Protein AF-A0A0F8F0I5-F1 (afdb_monomer_lite)

Secondary structure (DSSP, 8-state):
--HHHHHHHH-----HHHHT-SS--STHHHHHHHHHHTTSS---HHHHHT-----HHHHT-TTS--SHHHHHHHHHHHHHHH---HHHHTT-TT-TT-HHHHHHTS--PPP------SEEE--HHIIIII-HHHHHHHHHHHHHTT--EEE--TTS--S-TTTS-------

Foldseek 3Di:
DPLLVVLVVPDPLPCQLVVPDPQDNHPCLNVQLSCQVVVNDDDDVVSLVSDPLPLVSLVRDPVSSHPNVSSVVSNVVCCVVPNDDLVRLCCDPPHPNDVVVVQVVVPDFDDDDADDFPAEAECEPCCRGPVVVVSVVVVVVCVVVVHRYGYDRNPVCHVVVPPDDPDPPDD

InterPro domains:
  IPR017896 4Fe-4S ferredoxin-type, iron-sulphur binding domain [PF13183] (9-65)
  IPR017896 4Fe-4S ferredoxin-type, iron-sulphur binding domain [PS51379] (2-32)
  IPR017896 4Fe-4S ferredoxin-type, iron-sulphur binding domain [PS51379] (39-70)
  IPR017900 4Fe-4S ferredoxin, iron-sulphur binding, conserved site [PS00198] (51-62)

Structure (mmCIF, N/CA/C/O backbone):
data_AF-A0A0F8F0I5-F1
#
_entry.id   AF-A0A0F8F0I5-F1
#
loop_
_atom_site.group_PDB
_atom_site.id
_atom_site.type_symbol
_atom_site.label_atom_id
_atom_site.label_alt_id
_atom_site.label_comp_id
_atom_site.label_asym_id
_atom_site.label_entity_id
_atom_site.label_seq_id
_atom_site.pdbx_PDB_ins_code
_atom_site.Cartn_x
_atom_site.Cartn_y
_atom_site.Cartn_z
_atom_site.occupancy
_atom_site.B_iso_or_equiv
_atom_site.auth_seq_id
_atom_site.auth_comp_id
_atom_site.auth_asym_id
_atom_site.auth_atom_id
_atom_site.pdbx_PDB_model_num
ATOM 1 N N . MET A 1 1 ? 20.404 -11.767 -7.651 1.00 54.84 1 MET A N 1
ATOM 2 C CA . MET A 1 1 ? 19.528 -11.318 -8.745 1.00 54.84 1 MET A CA 1
ATOM 3 C C . MET A 1 1 ? 18.717 -10.156 -8.223 1.00 54.84 1 MET A C 1
ATOM 5 O O . MET A 1 1 ? 18.097 -10.292 -7.173 1.00 54.84 1 MET A O 1
ATOM 9 N N . ASN A 1 2 ? 18.826 -8.999 -8.866 1.00 83.88 2 ASN A N 1
ATOM 10 C CA . ASN A 1 2 ? 18.021 -7.827 -8.531 1.00 83.88 2 ASN A CA 1
ATOM 11 C C . ASN A 1 2 ? 16.557 -8.109 -8.924 1.00 83.88 2 ASN A C 1
ATOM 13 O O . ASN A 1 2 ? 16.309 -8.795 -9.914 1.00 83.88 2 ASN A O 1
ATOM 17 N N . ILE A 1 3 ? 15.581 -7.581 -8.180 1.00 88.12 3 ILE A N 1
ATOM 18 C CA . ILE A 1 3 ? 14.143 -7.753 -8.465 1.00 88.12 3 ILE A CA 1
ATOM 19 C C . ILE A 1 3 ? 13.782 -7.353 -9.905 1.00 88.12 3 ILE A C 1
ATOM 21 O O . ILE A 1 3 ? 12.886 -7.934 -10.514 1.00 88.12 3 ILE A O 1
ATOM 25 N N . VAL A 1 4 ? 14.513 -6.386 -10.466 1.00 92.50 4 VAL A N 1
ATOM 26 C CA . VAL A 1 4 ? 14.376 -5.949 -11.860 1.00 92.50 4 VAL A CA 1
ATOM 27 C C . VAL A 1 4 ? 14.782 -7.041 -12.844 1.00 92.50 4 VAL A C 1
ATOM 29 O O . VAL A 1 4 ? 14.067 -7.254 -13.818 1.00 92.50 4 VAL A O 1
ATOM 32 N N . GLU A 1 5 ? 15.899 -7.729 -12.600 1.00 92.81 5 GLU A N 1
ATOM 33 C CA . GLU A 1 5 ? 16.409 -8.791 -13.477 1.00 92.81 5 GLU A CA 1
ATOM 34 C C . GLU A 1 5 ? 15.408 -9.943 -13.530 1.00 92.81 5 GLU A C 1
ATOM 36 O O . GLU A 1 5 ? 14.927 -10.290 -14.605 1.00 92.81 5 GLU A O 1
ATOM 41 N N . GLU A 1 6 ? 14.993 -10.446 -12.363 1.00 93.19 6 GLU A N 1
ATOM 42 C CA . GLU A 1 6 ? 14.033 -11.549 -12.276 1.00 93.19 6 GLU A CA 1
ATOM 43 C C . GLU A 1 6 ? 12.692 -11.197 -12.936 1.00 93.19 6 GLU A C 1
ATOM 45 O O . GLU A 1 6 ? 12.126 -11.994 -13.689 1.00 93.19 6 GLU A O 1
ATOM 50 N N . HIS A 1 7 ? 12.180 -9.992 -12.673 1.00 95.94 7 HIS A N 1
ATOM 51 C CA . HIS A 1 7 ? 10.925 -9.551 -13.263 1.00 95.94 7 HIS A CA 1
ATOM 52 C C . HIS A 1 7 ? 11.052 -9.391 -14.784 1.00 95.94 7 HIS A C 1
ATOM 54 O O . HIS A 1 7 ? 10.154 -9.794 -15.524 1.00 95.94 7 HIS A O 1
ATOM 60 N N . ARG A 1 8 ? 12.154 -8.811 -15.277 1.00 95.25 8 ARG A N 1
ATOM 61 C CA . ARG A 1 8 ? 12.379 -8.591 -16.712 1.00 95.25 8 ARG A CA 1
ATOM 62 C C . ARG A 1 8 ? 12.528 -9.906 -17.473 1.00 95.25 8 ARG A C 1
ATOM 64 O O . ARG A 1 8 ? 11.966 -10.016 -18.556 1.00 95.25 8 ARG A O 1
ATOM 71 N N . GLU A 1 9 ? 13.240 -10.881 -16.913 1.00 95.69 9 GLU A N 1
ATOM 72 C CA . GLU A 1 9 ? 13.474 -12.187 -17.542 1.00 95.69 9 GLU A CA 1
ATOM 73 C C . GLU A 1 9 ? 12.185 -12.990 -17.744 1.00 95.69 9 GLU A C 1
ATOM 75 O O . GLU A 1 9 ? 12.006 -13.620 -18.785 1.00 95.69 9 GLU A O 1
ATOM 80 N N . LYS A 1 10 ? 11.268 -12.953 -16.771 1.00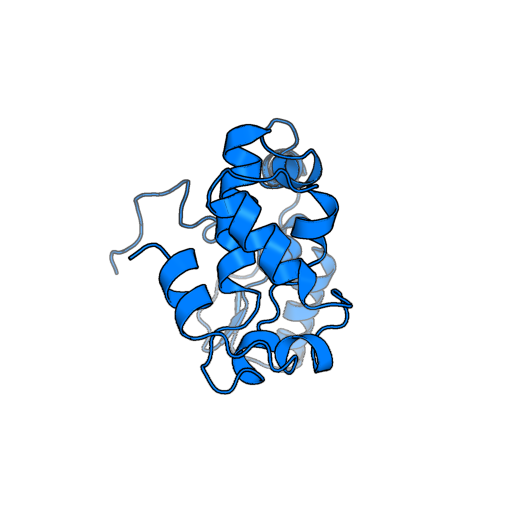 96.50 10 LYS A N 1
ATOM 81 C CA . LYS A 1 10 ? 10.015 -13.724 -16.817 1.00 96.50 10 LYS A CA 1
ATOM 82 C C . LYS A 1 10 ? 8.859 -12.973 -17.489 1.00 96.50 10 LYS A C 1
ATOM 84 O O . LYS A 1 10 ? 7.863 -13.578 -17.878 1.00 96.50 10 LYS A O 1
ATOM 89 N N . CYS A 1 11 ? 8.942 -11.648 -17.620 1.00 96.69 11 CYS A N 1
ATOM 90 C CA . CYS A 1 11 ? 7.851 -10.852 -18.177 1.00 96.69 11 CYS A CA 1
ATOM 91 C C . CYS A 1 11 ? 7.713 -11.052 -19.695 1.00 96.69 11 CYS A C 1
ATOM 93 O O . CYS A 1 11 ? 8.495 -10.532 -20.485 1.00 96.69 11 CYS A O 1
ATOM 95 N N . THR A 1 12 ? 6.627 -11.698 -20.121 1.00 96.75 12 THR A N 1
ATOM 96 C CA . THR A 1 12 ? 6.288 -11.898 -21.544 1.00 96.75 12 THR A CA 1
ATOM 97 C C . THR A 1 12 ? 5.656 -10.678 -22.221 1.00 96.75 12 THR A C 1
ATOM 99 O O . THR A 1 12 ? 5.281 -10.745 -23.388 1.00 96.75 12 THR A O 1
ATOM 102 N N . ARG A 1 13 ? 5.498 -9.560 -21.495 1.00 96.44 13 ARG A N 1
ATOM 103 C CA . ARG A 1 13 ? 4.845 -8.322 -21.968 1.00 96.44 13 ARG A CA 1
ATOM 104 C C . ARG A 1 13 ? 3.433 -8.548 -22.543 1.00 96.44 13 ARG A C 1
ATOM 106 O O . ARG A 1 13 ? 3.017 -7.857 -23.464 1.00 96.44 13 ARG A O 1
ATOM 113 N N . CYS A 1 14 ? 2.674 -9.483 -21.968 1.00 97.06 14 CYS A N 1
ATOM 114 C CA . CYS A 1 14 ? 1.334 -9.853 -22.442 1.00 97.06 14 CYS A CA 1
ATOM 115 C C . CYS A 1 14 ? 0.212 -8.836 -22.144 1.00 97.06 14 CYS A C 1
ATOM 117 O O . CYS A 1 14 ? -0.880 -8.984 -22.676 1.00 97.06 14 CYS A O 1
ATOM 119 N N . GLY A 1 15 ? 0.434 -7.838 -21.280 1.00 96.88 15 GLY A N 1
ATOM 120 C CA . GLY A 1 15 ? -0.557 -6.785 -20.996 1.00 96.88 15 GLY A CA 1
ATOM 121 C C . GLY A 1 15 ? -1.632 -7.115 -19.950 1.00 96.88 15 GLY A C 1
ATOM 122 O O . GLY A 1 15 ? -2.310 -6.203 -19.495 1.00 96.88 15 GLY A O 1
ATOM 123 N N . GLN A 1 16 ? -1.739 -8.360 -19.473 1.00 97.50 16 GLN A N 1
ATOM 124 C CA . GLN A 1 16 ? -2.777 -8.781 -18.508 1.00 97.50 16 GLN A CA 1
ATOM 125 C C . GLN A 1 16 ? -2.814 -7.950 -17.212 1.00 97.50 16 GLN A C 1
ATOM 127 O O . GLN A 1 16 ? -3.866 -7.728 -16.617 1.00 97.50 16 GLN A O 1
ATOM 132 N N . CYS A 1 17 ? -1.659 -7.456 -16.763 1.00 97.44 17 CYS A N 1
ATOM 133 C CA . CYS A 1 17 ? -1.579 -6.588 -15.593 1.00 97.44 17 CYS A CA 1
ATOM 134 C C . CYS A 1 17 ? -2.269 -5.227 -15.790 1.00 97.44 17 CYS A C 1
ATOM 136 O O . CYS A 1 17 ? -2.652 -4.622 -14.789 1.00 97.44 17 CYS A O 1
ATOM 138 N N . LEU A 1 18 ? -2.408 -4.756 -17.033 1.00 97.31 18 LEU A N 1
ATOM 139 C CA . LEU A 1 18 ? -3.036 -3.481 -17.386 1.00 97.31 18 LEU A CA 1
ATOM 140 C C . LEU A 1 18 ? -4.546 -3.611 -17.582 1.00 97.31 18 LEU A C 1
ATOM 142 O O . LEU A 1 18 ? -5.263 -2.708 -17.176 1.00 97.31 18 LEU A O 1
ATOM 146 N N . GLU A 1 19 ? -5.035 -4.751 -18.078 1.00 96.94 19 GLU A N 1
ATOM 147 C CA . GLU A 1 19 ? -6.480 -5.039 -18.188 1.00 96.94 19 GLU A CA 1
ATOM 148 C C . GLU A 1 19 ? -7.211 -4.886 -16.843 1.00 96.94 19 GLU A C 1
ATOM 150 O O . GLU A 1 19 ? -8.362 -4.462 -16.773 1.00 96.94 19 GLU A O 1
ATOM 155 N N . VAL A 1 20 ? -6.515 -5.187 -15.742 1.00 97.44 20 VAL A N 1
ATOM 156 C CA . VAL A 1 20 ? -7.035 -5.045 -14.372 1.00 97.44 20 VAL A CA 1
ATOM 157 C C . VAL A 1 20 ? -6.589 -3.755 -13.674 1.00 97.44 20 VAL A C 1
ATOM 159 O O . VAL A 1 20 ? -6.912 -3.540 -12.502 1.00 97.44 20 VAL A O 1
ATOM 162 N N . CYS A 1 21 ? -5.809 -2.899 -14.340 1.00 97.25 21 CYS A N 1
ATOM 163 C CA . CYS A 1 21 ? -5.258 -1.684 -13.750 1.00 97.25 21 CYS A CA 1
ATOM 164 C C . CYS A 1 21 ? -6.011 -0.438 -14.218 1.00 97.25 21 CYS A C 1
ATOM 166 O O . CYS A 1 21 ? -5.843 0.030 -15.333 1.00 97.25 21 CYS A O 1
ATOM 168 N N . SER A 1 22 ? -6.735 0.211 -13.307 1.00 95.56 22 SER A N 1
ATOM 169 C CA . SER A 1 22 ? -7.409 1.490 -13.585 1.00 95.56 22 SER A CA 1
ATOM 170 C C . SER A 1 22 ? -6.490 2.722 -13.534 1.00 95.56 22 SER A C 1
ATOM 172 O O . SER A 1 22 ? -6.976 3.857 -13.541 1.00 95.56 22 SER A O 1
ATOM 174 N N . ARG A 1 23 ? -5.173 2.530 -13.362 1.00 96.31 23 ARG A N 1
ATOM 175 C CA . ARG A 1 23 ? -4.211 3.614 -13.070 1.00 96.31 23 ARG A CA 1
ATOM 176 C C . ARG A 1 23 ? -3.112 3.782 -14.118 1.00 96.31 23 ARG A C 1
ATOM 178 O O . ARG A 1 23 ? -2.576 4.882 -14.220 1.00 96.31 23 ARG A O 1
ATOM 185 N N . TYR A 1 24 ? -2.763 2.722 -14.844 1.00 95.75 24 TYR A N 1
ATOM 186 C CA . TYR A 1 24 ? -1.734 2.729 -15.883 1.00 95.75 24 TYR A CA 1
ATOM 187 C C . TYR A 1 24 ? -2.340 2.247 -17.196 1.00 95.75 24 TYR A C 1
ATOM 189 O O . TYR A 1 24 ? -3.105 1.289 -17.194 1.00 95.75 24 TYR A O 1
ATOM 197 N N . GLU A 1 25 ? -1.986 2.912 -18.291 1.00 92.50 25 GLU A N 1
ATOM 198 C CA . GLU A 1 25 ? -2.624 2.716 -19.599 1.00 92.50 25 GLU A CA 1
ATOM 199 C C . GLU A 1 25 ? -1.796 1.821 -20.529 1.00 92.50 25 GLU A C 1
ATOM 201 O O . GLU A 1 25 ? -2.345 1.133 -21.384 1.00 92.50 25 GLU A O 1
ATOM 206 N N . ASP A 1 26 ? -0.472 1.801 -20.355 1.00 94.75 26 ASP A N 1
ATOM 207 C CA . ASP A 1 26 ? 0.453 1.145 -21.275 1.00 94.75 26 ASP A CA 1
ATOM 208 C C . ASP A 1 26 ? 1.613 0.428 -20.561 1.00 94.75 26 ASP A C 1
ATOM 210 O O . ASP A 1 26 ? 1.983 0.735 -19.422 1.00 94.75 26 ASP A O 1
ATOM 214 N N . LEU A 1 27 ? 2.217 -0.544 -21.259 1.00 94.56 27 LEU A N 1
ATOM 215 C CA . LEU A 1 27 ? 3.327 -1.354 -20.740 1.00 94.56 27 LEU A CA 1
ATOM 216 C C . LEU A 1 27 ? 4.635 -0.570 -20.588 1.00 94.56 27 LEU A C 1
ATOM 218 O O . LEU A 1 27 ? 5.551 -1.062 -19.932 1.00 94.56 27 LEU A O 1
ATOM 222 N N . GLY A 1 28 ? 4.727 0.644 -21.127 1.00 94.12 28 GLY A N 1
ATOM 223 C CA . GLY A 1 28 ? 5.851 1.547 -20.904 1.00 94.12 28 GLY A CA 1
ATOM 224 C C . GLY A 1 28 ? 6.013 1.937 -19.434 1.00 94.12 28 GLY A C 1
ATOM 225 O O . GLY A 1 28 ? 7.093 2.373 -19.041 1.00 94.12 28 GLY A O 1
ATOM 226 N N . VAL A 1 29 ? 5.004 1.710 -18.577 1.00 94.62 29 VAL A N 1
ATOM 227 C CA . VAL A 1 29 ? 5.188 1.779 -17.117 1.00 94.62 29 VAL A CA 1
ATOM 228 C C . VAL A 1 29 ? 6.279 0.819 -16.634 1.00 94.62 29 VAL A C 1
ATOM 230 O O . VAL A 1 29 ? 7.055 1.191 -15.758 1.00 94.62 29 VAL A O 1
ATOM 233 N N . LEU A 1 30 ? 6.396 -0.374 -17.226 1.00 95.62 30 LEU A N 1
ATOM 234 C CA . LEU A 1 30 ? 7.441 -1.335 -16.872 1.00 95.62 30 LEU A CA 1
ATOM 235 C C . LEU A 1 30 ? 8.817 -0.812 -17.277 1.00 95.62 30 LEU A C 1
ATOM 237 O O . LEU A 1 30 ? 9.730 -0.848 -16.463 1.00 95.62 30 LEU A O 1
ATOM 241 N N . ASP A 1 31 ? 8.949 -0.264 -18.487 1.00 94.88 31 ASP A N 1
ATOM 242 C CA . ASP A 1 31 ? 10.223 0.276 -18.975 1.00 94.88 31 ASP A CA 1
ATOM 243 C C . ASP A 1 31 ? 10.695 1.458 -18.118 1.00 94.88 31 ASP A C 1
ATOM 245 O O . ASP A 1 31 ? 11.866 1.526 -17.751 1.00 94.88 31 ASP A O 1
ATOM 249 N N . ARG A 1 32 ? 9.771 2.345 -17.718 1.00 95.06 32 ARG A N 1
ATOM 250 C CA . ARG A 1 32 ? 10.059 3.449 -16.788 1.00 95.06 32 ARG A CA 1
ATOM 251 C C . ARG A 1 32 ? 10.518 2.940 -15.420 1.00 95.06 32 ARG A C 1
ATOM 253 O O . ARG A 1 32 ? 11.487 3.458 -14.874 1.00 95.06 32 ARG A O 1
ATOM 260 N N . LEU A 1 33 ? 9.837 1.935 -14.867 1.00 95.88 33 LEU A N 1
ATOM 261 C CA . LEU A 1 33 ? 10.175 1.371 -13.556 1.00 95.88 33 LEU A CA 1
ATOM 262 C C . LEU A 1 33 ? 11.509 0.623 -13.582 1.00 95.88 33 LEU A C 1
ATOM 264 O O . LEU A 1 33 ? 12.328 0.811 -12.687 1.00 95.88 33 LEU A O 1
ATOM 268 N N . TYR A 1 34 ? 11.752 -0.182 -14.615 1.00 96.19 34 TYR A N 1
ATOM 269 C CA . TYR A 1 34 ? 13.034 -0.842 -14.831 1.00 96.19 34 TYR A CA 1
ATOM 270 C C . TYR A 1 34 ? 14.164 0.174 -14.960 1.00 96.19 34 TYR A C 1
ATOM 272 O O . TYR A 1 34 ? 15.140 0.095 -14.221 1.00 96.19 34 TYR A O 1
ATOM 280 N N . GLY A 1 35 ? 14.006 1.155 -15.853 1.00 95.38 35 GLY A N 1
ATOM 281 C CA . GLY A 1 35 ? 15.027 2.164 -16.093 1.00 95.38 35 GLY A CA 1
ATOM 282 C C . GLY A 1 35 ? 15.343 2.971 -14.837 1.00 95.38 35 GLY A C 1
ATOM 283 O O . GLY A 1 35 ? 16.513 3.218 -14.542 1.00 95.38 35 GLY A O 1
ATOM 284 N N . TYR A 1 36 ? 14.315 3.309 -14.053 1.00 95.88 36 TYR A N 1
ATOM 285 C CA . TYR A 1 36 ? 14.482 4.045 -12.808 1.00 95.88 36 TYR A CA 1
ATOM 286 C C . TYR A 1 36 ? 15.192 3.230 -11.725 1.00 95.88 36 TYR A C 1
ATOM 288 O O . TYR A 1 36 ? 16.089 3.753 -11.060 1.00 95.88 36 TYR A O 1
ATOM 296 N N . LEU A 1 37 ? 14.830 1.957 -11.552 1.00 94.75 37 LEU A N 1
ATOM 297 C CA . LEU A 1 37 ? 15.474 1.071 -10.580 1.00 94.75 37 LEU A CA 1
ATOM 298 C C . LEU A 1 37 ? 16.920 0.729 -10.964 1.00 94.75 37 LEU A C 1
ATOM 300 O O . LEU A 1 37 ? 17.763 0.634 -10.076 1.00 94.75 37 LEU A O 1
ATOM 304 N N . ASP A 1 38 ? 17.219 0.632 -12.259 1.00 94.25 38 ASP A N 1
ATOM 305 C CA . ASP A 1 38 ? 18.580 0.441 -12.779 1.00 94.25 38 ASP A CA 1
ATOM 306 C C . ASP A 1 38 ? 19.422 1.734 -12.750 1.00 94.25 38 ASP A C 1
ATOM 308 O O . ASP A 1 38 ? 20.616 1.705 -13.035 1.00 94.25 38 ASP A O 1
ATOM 312 N N . GLY A 1 39 ? 18.816 2.886 -12.434 1.00 92.25 39 GLY A N 1
ATOM 313 C CA . GLY A 1 39 ? 19.490 4.191 -12.425 1.00 92.25 39 GLY A CA 1
ATOM 314 C C . GLY A 1 39 ? 19.748 4.789 -13.815 1.00 92.25 39 GLY A C 1
ATOM 315 O O . GLY A 1 39 ? 20.523 5.732 -13.943 1.00 92.25 39 GLY A O 1
ATOM 316 N N . SER A 1 40 ? 19.103 4.259 -14.855 1.00 88.56 40 SER A N 1
ATOM 317 C CA . SER A 1 40 ? 19.251 4.704 -16.251 1.00 88.56 40 SER A CA 1
ATOM 318 C C . SER A 1 40 ? 18.230 5.763 -16.685 1.00 88.56 40 SER A C 1
ATOM 320 O O . SER A 1 40 ? 18.426 6.426 -17.702 1.00 88.56 40 SER A O 1
ATOM 322 N N . SER A 1 41 ? 17.150 5.952 -15.924 1.00 89.81 41 SER A N 1
ATOM 323 C CA . SER A 1 41 ? 16.137 6.977 -16.183 1.00 89.81 41 SER A CA 1
ATOM 324 C C . SER A 1 41 ? 15.648 7.630 -14.895 1.00 89.81 41 SER A C 1
ATOM 326 O O . SER A 1 41 ? 15.772 7.057 -13.818 1.00 89.81 41 SER A O 1
ATOM 328 N N . ASN A 1 42 ? 15.034 8.807 -15.015 1.00 89.88 42 ASN A N 1
ATOM 329 C CA . ASN A 1 42 ? 14.285 9.442 -13.929 1.00 89.88 42 ASN A CA 1
ATOM 330 C C . ASN A 1 42 ? 12.802 9.055 -14.002 1.00 89.88 42 ASN A C 1
ATOM 332 O O . ASN A 1 42 ? 12.304 8.672 -15.062 1.00 89.88 42 ASN A O 1
ATOM 336 N N . ILE A 1 43 ? 12.093 9.181 -12.881 1.00 92.00 43 ILE A N 1
ATOM 337 C CA . ILE A 1 43 ? 10.641 9.005 -12.808 1.00 92.00 43 ILE A CA 1
ATOM 338 C C . ILE A 1 43 ? 10.033 10.098 -11.931 1.00 92.00 43 ILE A C 1
ATOM 340 O O . ILE A 1 43 ? 10.642 10.531 -10.951 1.00 92.00 43 ILE A O 1
ATOM 344 N N . ASP A 1 44 ? 8.841 10.559 -12.289 1.00 88.75 44 ASP A N 1
ATOM 345 C CA . ASP A 1 44 ? 8.099 11.524 -11.490 1.00 88.75 44 ASP A CA 1
ATOM 346 C C . ASP A 1 44 ? 7.388 10.838 -10.309 1.00 88.75 44 ASP A C 1
ATOM 348 O O . ASP A 1 44 ? 6.949 9.683 -10.388 1.00 88.75 44 ASP A O 1
ATOM 352 N N . SER A 1 45 ? 7.261 11.556 -9.191 1.00 86.81 45 SER A N 1
ATOM 353 C CA . SER A 1 45 ? 6.596 11.029 -7.994 1.00 86.81 45 SER A CA 1
ATOM 354 C C . SER A 1 45 ? 5.115 10.754 -8.223 1.00 86.81 45 SER A C 1
ATOM 356 O O . SER A 1 45 ? 4.578 9.809 -7.646 1.00 86.81 45 SER A O 1
ATOM 358 N N . GLU A 1 46 ? 4.446 11.531 -9.074 1.00 87.94 46 GLU A N 1
ATOM 359 C CA . GLU A 1 46 ? 3.021 11.369 -9.349 1.00 87.94 46 GLU A CA 1
ATOM 360 C C . GLU A 1 46 ? 2.743 10.001 -9.990 1.00 87.94 46 GLU A C 1
ATOM 362 O O . GLU A 1 46 ? 1.868 9.264 -9.534 1.00 87.94 46 GLU A O 1
ATOM 367 N N . SER A 1 47 ? 3.551 9.601 -10.970 1.00 90.25 47 SER A N 1
ATOM 368 C CA . SER A 1 47 ? 3.511 8.297 -11.629 1.00 90.25 47 SER A CA 1
ATOM 369 C C . SER A 1 47 ? 3.695 7.149 -10.640 1.00 90.25 47 SER A C 1
ATOM 371 O O . SER A 1 47 ? 2.941 6.170 -10.680 1.00 90.25 47 SER A O 1
ATOM 373 N N . LEU A 1 48 ? 4.617 7.285 -9.682 1.00 92.69 48 LEU A N 1
ATOM 374 C CA . LEU A 1 48 ? 4.800 6.303 -8.609 1.00 92.69 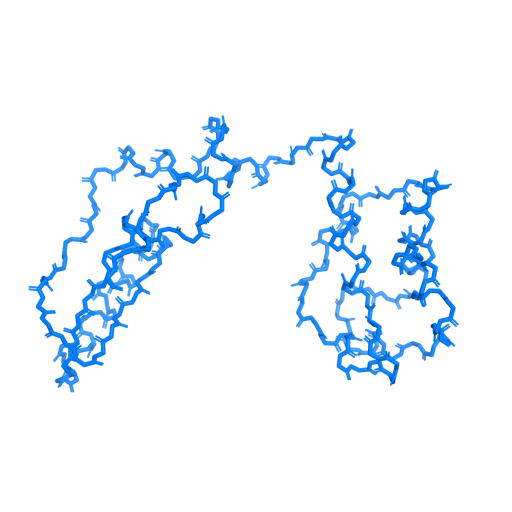48 LEU A CA 1
ATOM 375 C C . LEU A 1 48 ? 3.614 6.267 -7.638 1.00 92.69 48 LEU A C 1
ATOM 377 O O . LEU A 1 48 ? 3.205 5.189 -7.193 1.00 92.69 48 LEU A O 1
ATOM 381 N N . LEU A 1 49 ? 3.054 7.422 -7.282 1.00 90.19 49 LEU A N 1
ATOM 382 C CA . LEU A 1 49 ? 1.970 7.559 -6.305 1.00 90.19 49 LEU A CA 1
ATOM 383 C C . LEU A 1 49 ? 0.589 7.195 -6.874 1.00 90.19 49 LEU A C 1
ATOM 385 O O . LEU A 1 49 ? -0.314 6.882 -6.103 1.00 90.19 49 LEU A O 1
ATOM 389 N N . ARG A 1 50 ? 0.428 7.132 -8.203 1.00 92.50 50 ARG A N 1
ATOM 390 C CA . ARG A 1 50 ? -0.812 6.680 -8.865 1.00 92.50 50 ARG A CA 1
ATOM 391 C C . ARG A 1 50 ? -1.194 5.233 -8.547 1.00 92.50 50 ARG A C 1
ATOM 393 O O . ARG A 1 50 ? -2.385 4.917 -8.552 1.00 92.50 50 ARG A O 1
ATOM 400 N N . CYS A 1 51 ? -0.220 4.356 -8.292 1.00 95.38 51 CYS A N 1
ATOM 401 C CA . CYS A 1 51 ? -0.475 2.952 -7.967 1.00 95.38 51 CYS A CA 1
ATOM 402 C C . CYS A 1 51 ? -1.143 2.798 -6.589 1.00 95.38 51 CYS A C 1
ATOM 404 O O . CYS A 1 51 ? -0.584 3.172 -5.563 1.00 95.38 51 CYS A O 1
ATOM 406 N N . LEU A 1 52 ? -2.304 2.147 -6.529 1.00 95.25 52 LEU A N 1
ATOM 407 C CA . LEU A 1 52 ? -3.012 1.903 -5.262 1.00 95.25 52 LEU A CA 1
ATOM 408 C C . LEU A 1 52 ? -2.478 0.694 -4.479 1.00 95.25 52 LEU A C 1
ATOM 410 O O . LEU A 1 52 ? -3.001 0.354 -3.423 1.00 95.25 52 LEU A O 1
ATOM 414 N N . THR A 1 53 ? -1.463 -0.002 -4.998 1.00 95.06 53 THR A N 1
ATOM 415 C CA . THR A 1 53 ? -0.890 -1.225 -4.401 1.00 95.06 53 THR A CA 1
ATOM 416 C C . THR A 1 53 ? -1.905 -2.348 -4.124 1.00 95.06 53 THR A C 1
ATOM 418 O O . THR A 1 53 ? -1.628 -3.245 -3.329 1.00 95.06 53 THR A O 1
ATOM 421 N N . CYS A 1 54 ? -3.036 -2.357 -4.843 1.00 96.38 54 CYS A N 1
ATOM 422 C CA . CYS A 1 54 ? -4.143 -3.305 -4.658 1.00 96.38 54 CYS A CA 1
ATOM 423 C C . CYS A 1 54 ? -3.781 -4.771 -4.948 1.00 96.38 54 CYS A C 1
ATOM 425 O O . CYS A 1 54 ? -4.447 -5.673 -4.461 1.00 96.38 54 CYS A O 1
ATOM 427 N N . GLY A 1 55 ? -2.737 -5.020 -5.745 1.00 95.88 55 GLY A N 1
ATOM 428 C CA . GLY A 1 55 ? -2.262 -6.372 -6.054 1.00 95.88 55 GLY A CA 1
ATOM 429 C C . GLY A 1 55 ? -3.001 -7.096 -7.184 1.00 95.88 55 GLY A C 1
ATOM 430 O O . GLY A 1 55 ? -2.546 -8.162 -7.574 1.00 95.88 55 GLY A O 1
ATOM 431 N N . LEU A 1 56 ? -4.045 -6.514 -7.787 1.00 97.62 56 LEU A N 1
ATOM 4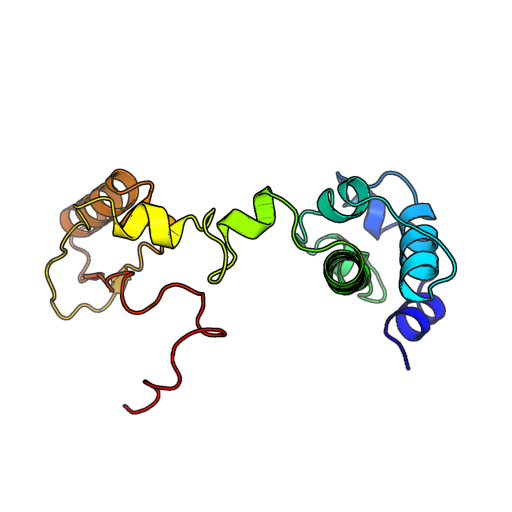32 C CA . LEU A 1 56 ? -4.785 -7.149 -8.894 1.00 97.62 56 LEU A CA 1
ATOM 433 C C . LEU A 1 56 ? -3.878 -7.556 -10.067 1.00 97.62 56 LEU A C 1
ATOM 435 O O . LEU A 1 56 ? -4.019 -8.641 -10.619 1.00 97.62 56 LEU A O 1
ATOM 439 N N . CYS A 1 57 ? -2.895 -6.716 -10.402 1.00 97.75 57 CYS A N 1
ATOM 440 C CA . CYS A 1 57 ? -1.918 -7.001 -11.454 1.00 97.75 57 CYS A CA 1
ATOM 441 C C . CYS A 1 57 ? -1.063 -8.253 -11.198 1.00 97.75 57 CYS A C 1
ATOM 443 O O . CYS A 1 57 ? -0.576 -8.840 -12.158 1.00 97.75 57 CYS A O 1
ATOM 445 N N . ILE A 1 58 ? -0.859 -8.635 -9.932 1.00 97.38 58 ILE A N 1
ATOM 446 C CA . ILE A 1 58 ? -0.143 -9.859 -9.559 1.00 97.38 58 ILE A CA 1
ATOM 447 C C . ILE A 1 58 ? -1.050 -11.055 -9.854 1.00 97.38 58 ILE A C 1
ATOM 449 O O . ILE A 1 58 ? -0.657 -11.939 -10.605 1.00 97.38 58 ILE A O 1
ATOM 453 N N . SER A 1 59 ? -2.293 -11.021 -9.362 1.00 97.25 59 SER A N 1
ATOM 454 C CA . SER A 1 59 ? -3.282 -12.088 -9.568 1.00 97.25 59 SER A CA 1
ATOM 455 C C . SER A 1 59 ? -3.633 -12.329 -11.040 1.00 97.25 59 SER A C 1
ATOM 457 O O . SER A 1 59 ? -3.921 -13.458 -11.415 1.00 97.25 59 SER A O 1
ATOM 459 N N . ALA A 1 60 ? -3.614 -11.285 -11.872 1.00 97.44 60 ALA A N 1
ATOM 460 C CA . ALA A 1 60 ? -3.865 -11.398 -13.310 1.00 97.44 60 ALA A CA 1
ATOM 461 C C . ALA A 1 60 ? -2.642 -11.876 -14.114 1.00 97.44 60 ALA A C 1
ATOM 463 O O . ALA A 1 60 ? -2.778 -12.269 -15.272 1.00 97.44 60 ALA A O 1
ATOM 464 N N . CYS A 1 61 ? -1.433 -11.805 -13.548 1.00 97.75 61 CYS A N 1
ATOM 465 C CA . CYS A 1 61 ? -0.214 -12.168 -14.259 1.00 97.75 61 CYS A CA 1
ATOM 466 C C . CYS A 1 61 ? -0.035 -13.698 -14.270 1.00 97.75 61 CYS A C 1
ATOM 468 O O . CYS A 1 61 ? 0.052 -14.283 -13.191 1.00 97.75 61 CYS A O 1
ATOM 470 N N . PRO A 1 62 ? 0.118 -14.347 -15.443 1.00 96.94 62 PRO A N 1
ATOM 471 C CA . PRO A 1 62 ? 0.355 -15.795 -15.519 1.00 96.94 62 PRO A CA 1
ATOM 472 C C . PRO A 1 62 ? 1.603 -16.254 -14.752 1.00 96.94 62 PRO A C 1
ATOM 474 O O . PRO A 1 62 ? 1.620 -17.337 -14.180 1.00 96.94 62 PRO A O 1
ATOM 477 N N . GLU A 1 63 ? 2.616 -15.387 -14.694 1.00 96.81 63 GLU A N 1
ATOM 478 C CA . GLU A 1 63 ? 3.894 -15.618 -14.010 1.00 96.81 63 GLU A CA 1
ATOM 479 C C . GLU A 1 63 ? 3.926 -15.026 -12.588 1.00 96.81 63 GLU A C 1
ATOM 481 O O . GLU A 1 63 ? 4.977 -14.984 -11.953 1.00 96.81 63 GLU A O 1
ATOM 486 N N . ASN A 1 64 ? 2.790 -14.521 -12.085 1.00 95.88 64 ASN A N 1
ATOM 487 C CA . ASN A 1 64 ? 2.655 -13.936 -10.747 1.00 95.88 64 ASN A CA 1
ATOM 488 C C . ASN A 1 64 ? 3.617 -12.756 -10.460 1.00 95.88 64 ASN A C 1
ATOM 490 O O . ASN A 1 64 ? 4.034 -12.537 -9.323 1.00 95.88 64 ASN A O 1
ATOM 494 N N . LEU A 1 65 ? 3.978 -11.987 -11.495 1.00 96.12 65 LEU A N 1
ATOM 495 C CA . LEU A 1 65 ? 4.900 -10.849 -11.392 1.00 96.12 65 LEU A CA 1
ATOM 496 C C . LEU A 1 65 ? 4.166 -9.557 -10.993 1.00 96.12 65 LEU A C 1
ATOM 498 O O . LEU A 1 65 ? 4.346 -9.040 -9.895 1.00 96.12 65 LEU A O 1
ATOM 502 N N . GLY A 1 66 ? 3.289 -9.052 -11.871 1.00 95.44 66 GLY A N 1
ATOM 503 C CA . GLY A 1 66 ? 2.545 -7.799 -11.680 1.00 95.44 66 GLY A CA 1
ATOM 504 C C . GLY A 1 66 ? 3.416 -6.533 -11.586 1.00 95.44 66 GLY A C 1
ATOM 505 O O . GLY A 1 66 ? 4.627 -6.576 -11.495 1.00 95.44 66 GLY A O 1
ATOM 506 N N . ILE A 1 67 ? 2.798 -5.350 -11.580 1.00 96.19 67 ILE A N 1
ATOM 507 C CA . ILE A 1 67 ? 3.530 -4.063 -11.537 1.00 96.19 67 ILE A CA 1
ATOM 508 C C . ILE A 1 67 ? 3.950 -3.706 -10.097 1.00 96.19 67 ILE A C 1
ATOM 510 O O . ILE A 1 67 ? 4.963 -3.046 -9.861 1.00 96.19 67 ILE A O 1
ATOM 514 N N . LYS A 1 68 ? 3.162 -4.145 -9.104 1.00 95.62 68 LYS A N 1
ATOM 515 C CA . LYS A 1 68 ? 3.323 -3.785 -7.684 1.00 95.62 68 LYS A CA 1
ATOM 516 C C . LYS A 1 68 ? 4.738 -4.049 -7.131 1.00 95.62 68 LYS A C 1
ATOM 518 O O . LYS A 1 68 ? 5.225 -3.155 -6.436 1.00 95.62 68 LYS A O 1
ATOM 523 N N . PRO A 1 69 ? 5.413 -5.183 -7.408 1.00 95.00 69 PRO A N 1
ATOM 524 C CA . PRO A 1 69 ? 6.741 -5.444 -6.846 1.00 95.00 69 PRO A CA 1
ATOM 525 C C . PRO A 1 69 ? 7.817 -4.449 -7.291 1.00 95.00 69 PRO A C 1
ATOM 527 O O . PRO A 1 69 ? 8.782 -4.254 -6.566 1.00 95.00 69 PRO A O 1
ATOM 530 N N . LEU A 1 70 ? 7.633 -3.771 -8.429 1.00 96.31 70 LEU A N 1
ATOM 531 C CA . LEU A 1 70 ? 8.536 -2.720 -8.913 1.00 96.31 70 LEU A CA 1
ATOM 532 C C . LEU A 1 70 ? 8.203 -1.338 -8.321 1.00 96.31 70 LEU A C 1
ATOM 534 O O . LEU A 1 70 ? 9.079 -0.487 -8.176 1.00 96.31 70 LEU A O 1
ATOM 538 N N . ILE A 1 71 ? 6.942 -1.104 -7.947 1.00 96.00 71 ILE A N 1
ATOM 539 C CA . ILE A 1 71 ? 6.473 0.180 -7.404 1.00 96.00 71 ILE A CA 1
ATOM 540 C C . ILE A 1 71 ? 7.040 0.452 -6.011 1.00 96.00 71 ILE A C 1
ATOM 542 O O . ILE A 1 71 ? 7.537 1.550 -5.769 1.00 96.00 71 ILE A O 1
ATOM 546 N N . SER A 1 72 ? 6.972 -0.514 -5.091 1.00 92.00 72 SER A N 1
ATOM 547 C CA . SER A 1 72 ? 7.467 -0.333 -3.716 1.00 92.00 72 SER A CA 1
ATOM 548 C C . SER A 1 72 ? 8.951 0.066 -3.645 1.00 92.00 72 SER A C 1
ATOM 550 O O . SER A 1 72 ? 9.239 1.095 -3.032 1.00 92.00 72 SER A O 1
ATOM 552 N N . PRO A 1 73 ? 9.896 -0.652 -4.291 1.00 93.75 73 PRO A N 1
ATOM 553 C CA . PRO A 1 73 ? 11.300 -0.246 -4.290 1.00 93.75 73 PRO A CA 1
ATOM 554 C C . PRO A 1 73 ? 11.518 1.078 -5.030 1.00 93.75 73 PRO A C 1
ATOM 556 O O . PRO A 1 73 ? 12.351 1.870 -4.601 1.00 93.75 73 PRO A O 1
ATOM 559 N N . SER A 1 74 ? 10.735 1.376 -6.074 1.00 95.50 74 SER A N 1
ATOM 560 C CA . SER A 1 74 ? 10.826 2.668 -6.770 1.00 95.50 74 SER A CA 1
ATOM 561 C C . SER A 1 74 ? 10.406 3.828 -5.864 1.00 95.50 74 SER A C 1
ATOM 563 O O . SER A 1 74 ? 11.086 4.846 -5.811 1.00 95.50 74 SER A O 1
ATOM 565 N N . ARG A 1 75 ? 9.332 3.677 -5.079 1.00 94.00 75 ARG A N 1
ATOM 566 C CA . ARG A 1 75 ? 8.934 4.678 -4.074 1.00 94.00 75 ARG A CA 1
ATOM 567 C C . ARG A 1 75 ? 10.011 4.879 -3.015 1.00 94.00 75 ARG A C 1
ATOM 569 O O . ARG A 1 75 ? 10.294 6.019 -2.669 1.00 94.00 75 ARG A O 1
ATOM 576 N N . GLN A 1 76 ? 10.621 3.796 -2.531 1.00 91.44 76 GLN A N 1
ATOM 577 C CA . GLN A 1 76 ? 11.697 3.888 -1.543 1.00 91.44 76 GLN A CA 1
ATOM 578 C C . GLN A 1 76 ? 12.926 4.605 -2.110 1.00 91.44 76 GLN A C 1
ATOM 580 O O . GLN A 1 76 ? 13.452 5.512 -1.471 1.00 91.44 76 GLN A O 1
ATOM 585 N N . LYS A 1 77 ? 13.357 4.236 -3.323 1.00 93.94 77 LYS A N 1
ATOM 586 C CA . LYS A 1 77 ? 14.457 4.901 -4.032 1.00 93.94 77 LYS A CA 1
ATOM 587 C C . LYS A 1 77 ? 14.171 6.393 -4.210 1.00 93.94 77 LYS A C 1
ATOM 589 O O . LYS A 1 77 ? 15.026 7.210 -3.890 1.00 93.94 77 LYS A O 1
ATOM 594 N N . TRP A 1 78 ? 12.947 6.744 -4.602 1.00 93.75 78 TRP A N 1
ATOM 595 C CA . TRP A 1 78 ? 12.547 8.136 -4.798 1.00 93.75 78 TRP A CA 1
ATOM 596 C C . TRP A 1 78 ? 12.610 8.954 -3.510 1.00 93.75 78 TRP A C 1
ATOM 598 O O . TRP A 1 78 ? 13.144 10.060 -3.529 1.00 93.75 78 TRP A O 1
ATOM 608 N N . ILE A 1 79 ? 12.139 8.402 -2.387 1.00 91.12 79 ILE A N 1
ATOM 609 C CA . ILE A 1 79 ? 12.244 9.047 -1.069 1.00 91.12 79 ILE A CA 1
ATOM 610 C C . ILE A 1 79 ? 13.708 9.219 -0.658 1.00 91.12 79 ILE A C 1
ATOM 612 O O . ILE A 1 79 ? 14.077 10.272 -0.153 1.00 91.12 79 ILE A O 1
ATOM 616 N 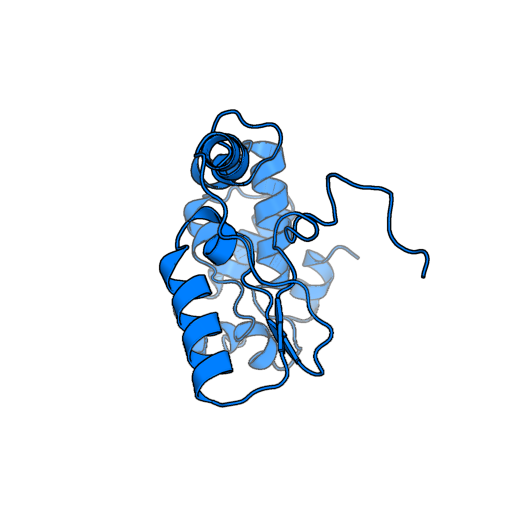N . ASN A 1 80 ? 14.557 8.216 -0.887 1.00 91.12 80 ASN A N 1
ATOM 617 C CA . ASN A 1 80 ? 15.978 8.313 -0.546 1.00 91.12 80 ASN A CA 1
ATOM 618 C C . ASN A 1 80 ? 16.694 9.405 -1.363 1.00 91.12 80 ASN A C 1
ATOM 620 O O . ASN A 1 80 ? 17.624 10.030 -0.865 1.00 91.12 80 ASN A O 1
ATOM 624 N N . GLU A 1 81 ? 16.266 9.630 -2.607 1.00 92.19 81 GLU A N 1
ATOM 625 C CA . GLU A 1 81 ? 16.842 10.631 -3.513 1.00 92.19 81 GLU A CA 1
ATOM 626 C C . GLU A 1 81 ? 16.286 12.049 -3.290 1.00 92.19 81 GLU A C 1
ATOM 628 O O . GLU A 1 81 ? 17.019 13.019 -3.459 1.00 92.19 81 GLU A O 1
ATOM 633 N N . ASN A 1 82 ? 15.005 12.185 -2.926 1.00 90.69 82 ASN A N 1
ATOM 634 C CA . ASN A 1 82 ? 14.287 13.472 -2.928 1.00 90.69 82 ASN A CA 1
ATOM 635 C C . ASN A 1 82 ? 13.740 13.886 -1.552 1.00 90.69 82 ASN A C 1
ATOM 637 O O . ASN A 1 82 ? 13.230 14.995 -1.400 1.00 90.69 82 ASN A O 1
ATOM 641 N N . GLY A 1 83 ? 13.824 13.008 -0.555 1.00 89.06 83 GLY A N 1
ATOM 642 C CA . GLY A 1 83 ? 13.175 13.171 0.740 1.00 89.06 83 GLY A CA 1
ATOM 643 C C . GLY A 1 83 ? 11.692 12.788 0.734 1.00 89.06 83 GLY A C 1
ATOM 644 O O . GLY A 1 83 ? 11.113 12.357 -0.267 1.00 89.06 83 GLY A O 1
ATOM 645 N N . LEU A 1 84 ? 11.064 12.927 1.901 1.00 85.56 84 LEU A N 1
ATOM 646 C CA . LEU A 1 84 ? 9.631 12.702 2.070 1.00 85.56 84 LEU A CA 1
ATOM 647 C C . LEU A 1 84 ? 8.829 13.847 1.441 1.00 85.56 84 LEU A C 1
ATOM 649 O O . LEU A 1 84 ? 9.132 15.021 1.643 1.00 85.56 84 LEU A O 1
ATOM 653 N N . SER A 1 85 ? 7.750 13.512 0.730 1.00 82.50 85 SER A N 1
ATOM 654 C CA . SER A 1 85 ? 6.761 14.516 0.320 1.00 82.50 85 SER A CA 1
ATOM 655 C C . SER A 1 85 ? 6.000 15.076 1.526 1.00 82.50 85 SER A C 1
ATOM 657 O O . SER A 1 85 ? 5.859 14.399 2.542 1.00 82.50 85 SER A O 1
ATOM 659 N N . GLU A 1 86 ? 5.401 16.262 1.389 1.00 82.50 86 GLU A N 1
ATOM 660 C CA . GLU A 1 86 ? 4.561 16.878 2.432 1.00 82.50 86 GLU A CA 1
ATOM 661 C C . GLU A 1 86 ? 3.451 15.942 2.948 1.00 82.50 86 GLU A C 1
ATOM 663 O O . GLU A 1 86 ? 3.142 15.912 4.136 1.00 82.50 86 GLU A O 1
ATOM 668 N N . ARG A 1 87 ? 2.868 15.109 2.076 1.00 80.00 87 ARG A N 1
ATOM 669 C CA . ARG A 1 87 ? 1.881 14.111 2.517 1.00 80.00 87 ARG A CA 1
ATOM 670 C C . ARG A 1 87 ? 2.500 13.003 3.360 1.00 80.00 87 ARG A C 1
ATOM 672 O O . ARG A 1 87 ? 1.846 12.487 4.258 1.00 80.00 87 ARG A O 1
ATOM 679 N N . GLN A 1 88 ? 3.725 12.602 3.046 1.00 82.38 88 GLN A N 1
ATOM 680 C CA . GLN A 1 88 ? 4.428 11.549 3.774 1.00 82.38 88 GLN A CA 1
ATOM 681 C C . GLN A 1 88 ? 4.985 12.056 5.105 1.00 82.38 88 GLN A C 1
ATOM 683 O O . GLN A 1 88 ? 5.064 11.277 6.047 1.00 82.38 88 GLN A O 1
ATOM 688 N N . THR A 1 89 ? 5.280 13.351 5.236 1.00 85.81 89 THR A N 1
ATOM 689 C CA . THR A 1 89 ? 5.692 13.923 6.525 1.00 85.81 89 THR A CA 1
ATOM 690 C C . THR A 1 89 ? 4.574 13.890 7.571 1.00 85.81 89 THR A C 1
ATOM 692 O O . THR A 1 89 ? 4.856 13.809 8.761 1.00 85.81 89 THR A O 1
ATOM 695 N N . MET A 1 90 ? 3.299 13.828 7.159 1.00 81.12 90 MET A N 1
ATOM 696 C CA . MET A 1 90 ? 2.172 13.628 8.087 1.00 81.12 90 MET A CA 1
ATOM 697 C C . MET A 1 90 ? 2.257 12.316 8.876 1.00 81.12 90 MET A C 1
ATOM 699 O O . MET A 1 90 ? 1.663 12.198 9.942 1.00 81.12 90 MET A O 1
ATOM 703 N N . VAL A 1 91 ? 2.957 11.317 8.345 1.00 76.00 91 VAL A N 1
ATOM 704 C CA . VAL A 1 91 ? 3.061 9.973 8.923 1.00 76.00 91 VAL A CA 1
ATOM 705 C C . VAL A 1 91 ? 4.481 9.649 9.394 1.00 76.00 91 VAL A C 1
ATOM 707 O O . VAL A 1 91 ? 4.731 8.527 9.828 1.00 76.00 91 VAL A O 1
ATOM 710 N N . ASP A 1 92 ? 5.394 10.618 9.332 1.00 81.38 92 ASP A N 1
ATOM 711 C CA . ASP A 1 92 ? 6.790 10.498 9.755 1.00 81.38 92 ASP A CA 1
ATOM 712 C C . ASP A 1 92 ? 6.943 10.914 11.227 1.00 81.38 92 ASP A C 1
ATOM 714 O O . ASP A 1 92 ? 6.610 12.060 11.542 1.00 81.38 92 ASP A O 1
ATOM 718 N N . PRO A 1 93 ? 7.384 10.030 12.145 1.00 75.75 93 PRO A N 1
ATOM 719 C CA . PRO A 1 93 ? 7.469 10.336 13.578 1.00 75.75 93 PRO A CA 1
ATOM 720 C C . PRO A 1 93 ? 8.398 11.513 13.897 1.00 75.75 93 PRO A C 1
ATOM 722 O O . PRO A 1 93 ? 8.134 12.263 14.838 1.00 75.75 93 PRO A O 1
ATOM 725 N N . GLU A 1 94 ? 9.433 11.727 13.085 1.00 82.81 94 GLU A N 1
ATOM 726 C CA . GLU A 1 94 ? 10.408 12.799 13.302 1.00 82.81 94 GLU A CA 1
ATOM 727 C C . GLU A 1 94 ? 9.915 14.155 12.778 1.00 82.81 94 GLU A C 1
ATOM 729 O O . GLU A 1 94 ? 10.449 15.200 13.144 1.00 82.81 94 GLU A O 1
ATOM 734 N N . SER A 1 95 ? 8.856 14.178 11.965 1.00 83.12 95 SER A N 1
ATOM 735 C CA . SER A 1 95 ? 8.346 15.416 11.385 1.00 83.12 95 SER A CA 1
ATOM 736 C C . SER A 1 95 ? 7.531 16.249 12.378 1.00 83.12 95 SER A C 1
ATOM 738 O O . SER A 1 95 ? 6.743 15.726 13.165 1.00 83.12 95 SER A O 1
ATOM 740 N N . GLU A 1 96 ? 7.640 17.574 12.283 1.00 83.00 96 GLU A N 1
ATOM 741 C CA . GLU A 1 96 ? 6.726 18.522 12.943 1.00 83.00 96 GLU A CA 1
ATOM 742 C C . GLU A 1 96 ? 5.324 18.514 12.313 1.00 83.00 96 GLU A C 1
ATOM 744 O O . GLU A 1 96 ? 4.327 18.843 12.952 1.00 83.00 96 GLU A O 1
ATOM 749 N N . ASN A 1 97 ? 5.207 18.091 11.049 1.00 80.44 97 ASN A N 1
ATOM 750 C CA . ASN A 1 97 ? 3.910 17.949 10.391 1.00 80.44 97 ASN A CA 1
ATOM 751 C C . ASN A 1 97 ? 3.193 16.637 10.764 1.00 80.44 97 ASN A C 1
ATOM 753 O O . ASN A 1 97 ? 2.129 16.352 10.214 1.00 80.44 97 ASN A O 1
ATOM 757 N N . ASN A 1 98 ? 3.757 15.840 11.676 1.00 82.31 98 ASN A N 1
ATOM 758 C CA . ASN A 1 98 ? 3.223 14.542 12.053 1.00 82.31 98 ASN A CA 1
ATOM 759 C C . ASN A 1 98 ? 1.801 14.651 12.625 1.00 82.31 98 ASN A C 1
ATOM 761 O O . ASN A 1 98 ? 1.521 15.399 13.564 1.00 82.31 98 ASN A O 1
ATOM 765 N N . LEU A 1 99 ? 0.904 13.849 12.061 1.00 76.88 99 LEU A N 1
ATOM 766 C CA . LEU A 1 99 ? -0.505 13.801 12.411 1.00 76.88 99 LEU A CA 1
ATOM 767 C C . LEU A 1 99 ? -0.714 13.347 13.859 1.00 76.88 99 LEU A C 1
ATOM 769 O O . LEU A 1 99 ? -1.564 13.906 14.540 1.00 76.88 99 LEU A O 1
ATOM 773 N N . PHE A 1 100 ? 0.067 12.379 14.342 1.00 72.50 100 PHE A N 1
ATOM 774 C CA . PHE A 1 100 ? -0.055 11.825 15.692 1.00 72.50 100 PHE A CA 1
ATOM 775 C C . PHE A 1 100 ? 0.467 12.770 16.774 1.00 72.50 100 PHE A C 1
ATOM 777 O O . PHE A 1 100 ? -0.159 12.842 17.825 1.00 72.50 100 PHE A O 1
ATOM 784 N N . LYS A 1 101 ? 1.530 13.546 16.509 1.00 74.44 101 LYS A N 1
ATOM 785 C CA . LYS A 1 101 ? 1.971 14.631 17.406 1.00 74.44 101 LYS A CA 1
ATOM 786 C C . LYS A 1 101 ? 0.846 15.649 17.602 1.00 74.44 101 LYS A C 1
ATOM 788 O O . LYS A 1 101 ? 0.381 15.843 18.720 1.00 74.44 101 LYS A O 1
ATOM 793 N N . LYS A 1 102 ? 0.312 16.183 16.500 1.00 73.19 102 LYS A N 1
ATOM 794 C CA . LYS A 1 102 ? -0.798 17.155 16.523 1.00 73.19 102 LYS A CA 1
ATOM 795 C C . LYS A 1 102 ? -2.046 16.608 17.211 1.00 73.19 102 LYS A C 1
ATOM 797 O O . LYS A 1 102 ? -2.731 17.321 17.924 1.00 73.19 102 LYS A O 1
ATOM 802 N N . ILE A 1 103 ? -2.342 15.333 16.998 1.00 69.94 103 ILE A N 1
ATOM 803 C CA . ILE A 1 103 ? -3.460 14.629 17.626 1.00 69.94 103 ILE A CA 1
ATOM 804 C C . ILE A 1 103 ? -3.250 14.414 19.128 1.00 69.94 103 ILE A C 1
ATOM 806 O O . ILE A 1 103 ? -4.217 14.481 19.879 1.00 69.94 103 ILE A O 1
ATOM 810 N N . SER A 1 104 ? -2.023 14.120 19.566 1.00 65.25 104 SER A N 1
ATOM 811 C CA . SER A 1 104 ? -1.715 13.916 20.986 1.00 65.25 104 SER A CA 1
ATOM 812 C C . SER A 1 104 ? -1.896 15.193 21.809 1.00 65.25 104 SER A C 1
ATOM 814 O O . SER A 1 104 ? -2.154 15.119 23.003 1.00 65.25 104 SER A O 1
ATOM 816 N N . GLU A 1 105 ? -1.842 16.351 21.149 1.00 69.19 105 GLU A N 1
ATOM 817 C CA . GLU A 1 105 ? -2.162 17.664 21.713 1.00 69.19 105 GLU A CA 1
ATOM 818 C C . GLU A 1 105 ? -3.683 17.952 21.732 1.00 69.19 105 GLU A C 1
ATOM 820 O O . GLU A 1 105 ? -4.115 18.950 22.305 1.00 69.19 105 GLU A O 1
ATOM 825 N N . MET A 1 106 ? -4.518 17.105 21.105 1.00 64.69 106 MET A N 1
ATOM 826 C CA . MET A 1 106 ? -5.980 17.250 21.050 1.00 64.69 106 MET A CA 1
ATOM 827 C C . MET A 1 106 ? -6.655 16.398 22.140 1.00 64.69 106 MET A C 1
ATOM 829 O O . MET A 1 106 ? -6.925 15.209 21.972 1.00 64.69 106 MET A O 1
ATOM 833 N N . ASP A 1 107 ? -6.987 17.075 23.233 1.00 58.53 107 ASP A N 1
ATOM 834 C CA . ASP A 1 107 ? -7.206 16.617 24.617 1.00 58.53 107 ASP A CA 1
ATOM 835 C C . ASP A 1 107 ? -8.255 15.526 24.958 1.00 58.53 107 ASP A C 1
ATOM 837 O O . ASP A 1 107 ? -8.516 15.303 26.133 1.00 58.53 107 ASP A O 1
ATOM 841 N N . GLU A 1 108 ? -8.882 14.803 24.024 1.00 69.31 108 GLU A N 1
ATOM 842 C CA . GLU A 1 108 ? -9.970 13.872 24.417 1.00 69.31 108 GLU A CA 1
ATOM 843 C C . GLU A 1 108 ? -9.946 12.534 23.680 1.00 69.31 108 GLU A C 1
ATOM 845 O O . GLU A 1 108 ? -10.599 12.355 22.650 1.00 69.31 108 GLU A O 1
ATOM 850 N N . ILE A 1 109 ? -9.214 11.560 24.208 1.00 70.69 109 ILE A N 1
ATOM 851 C CA . ILE A 1 109 ? -9.291 10.178 23.725 1.00 70.69 109 ILE A CA 1
ATOM 852 C C . ILE A 1 109 ? -10.535 9.521 24.343 1.00 70.69 109 ILE A C 1
ATOM 854 O O . ILE A 1 109 ? -10.701 9.590 25.559 1.00 70.69 109 ILE A O 1
ATOM 858 N N . PRO A 1 110 ? -11.419 8.882 23.552 1.00 73.81 110 PRO A N 1
ATOM 859 C CA . PRO A 1 110 ? -12.551 8.154 24.110 1.00 73.81 110 PRO A CA 1
ATOM 860 C C . PRO A 1 110 ? -12.066 7.023 25.018 1.00 73.81 110 PRO A C 1
ATOM 862 O O . PRO A 1 110 ? -11.354 6.123 24.567 1.00 73.81 110 PRO A O 1
ATOM 865 N N . GLU A 1 111 ? -12.478 7.059 26.280 1.00 76.62 111 GLU A N 1
ATOM 866 C CA . GLU A 1 111 ? -12.282 5.948 27.202 1.00 76.62 111 GLU A CA 1
ATOM 867 C C . GLU A 1 111 ? -13.350 4.881 26.962 1.00 76.62 111 GLU A C 1
ATOM 869 O O . GLU A 1 111 ? -14.534 5.174 26.767 1.00 76.62 111 GLU A O 1
ATOM 874 N N . TYR A 1 112 ? -12.919 3.625 26.975 1.00 81.69 112 TYR A N 1
ATOM 875 C CA . TYR A 1 112 ? -13.796 2.470 26.861 1.00 81.69 112 TYR A CA 1
ATOM 876 C C . TYR A 1 112 ? -13.688 1.636 28.127 1.00 81.69 112 TYR A C 1
ATOM 878 O O . TYR A 1 112 ? -12.646 1.608 28.778 1.00 81.69 112 TYR A O 1
ATOM 886 N N . ILE A 1 113 ? -14.777 0.955 28.475 1.00 76.06 113 ILE A N 1
ATOM 887 C CA . ILE A 1 113 ? -14.802 0.078 29.642 1.00 76.06 113 ILE A CA 1
ATOM 888 C C . ILE A 1 113 ? -13.853 -1.090 29.380 1.00 76.06 113 ILE A C 1
ATOM 890 O O . ILE A 1 113 ? -14.090 -1.887 28.470 1.00 76.06 113 ILE A O 1
ATOM 894 N N . ASP A 1 114 ? -12.813 -1.191 30.203 1.00 77.69 114 ASP A N 1
ATOM 895 C CA . ASP A 1 114 ? -11.956 -2.366 30.241 1.00 77.69 114 ASP A CA 1
ATOM 896 C C . ASP A 1 114 ? -12.704 -3.506 30.939 1.00 77.69 114 ASP A C 1
ATOM 898 O O . ASP A 1 114 ? -13.037 -3.453 32.127 1.00 77.69 114 ASP A O 1
ATOM 902 N N . ARG A 1 115 ? -13.041 -4.521 30.151 1.00 82.06 115 ARG A N 1
ATOM 903 C CA . ARG A 1 115 ? -13.655 -5.764 30.608 1.00 82.06 115 ARG A CA 1
ATOM 904 C C . ARG A 1 115 ? -13.132 -6.909 29.749 1.00 82.06 115 ARG A C 1
ATOM 906 O O . ARG A 1 115 ? -12.839 -6.684 28.574 1.00 82.06 115 ARG A O 1
ATOM 913 N N . PRO A 1 116 ? -13.034 -8.137 30.277 1.00 87.06 116 PRO A N 1
ATOM 914 C CA . PRO A 1 116 ? -12.794 -9.297 29.434 1.00 87.06 116 PRO A CA 1
ATOM 915 C C . PRO A 1 116 ? -13.960 -9.467 28.455 1.00 87.06 116 PRO A C 1
ATOM 917 O O . PRO A 1 116 ? -15.112 -9.230 28.813 1.00 87.06 116 PRO A O 1
ATOM 920 N N . GLY A 1 117 ? -13.650 -9.888 27.234 1.00 87.88 117 GLY A N 1
ATOM 921 C CA . GLY A 1 117 ? -14.648 -10.212 26.224 1.00 87.88 117 GLY A CA 1
ATOM 922 C C . GLY A 1 117 ? -14.089 -11.195 25.206 1.00 87.88 117 GLY A C 1
ATOM 923 O O . GLY A 1 117 ? -12.888 -11.210 24.933 1.00 87.88 117 GLY A O 1
ATOM 924 N N . SER A 1 118 ? -14.959 -12.030 24.650 1.00 93.31 118 SER A N 1
ATOM 925 C CA . SER A 1 118 ? -14.620 -12.992 23.594 1.00 93.31 118 SER A CA 1
ATOM 926 C C . SER A 1 118 ? -14.325 -12.336 22.239 1.00 93.31 118 SER A C 1
ATOM 928 O O . SER A 1 118 ? -13.665 -12.946 21.395 1.00 93.31 118 SER A O 1
ATOM 930 N N . VAL A 1 119 ? -14.767 -11.091 22.033 1.00 92.19 119 VAL A N 1
ATOM 931 C CA . VAL A 1 119 ? -14.485 -10.281 20.840 1.00 92.19 119 VAL A CA 1
ATOM 932 C C . VAL A 1 119 ? -13.668 -9.045 21.214 1.00 92.19 119 VAL A C 1
ATOM 934 O O . VAL A 1 119 ? -14.016 -8.317 22.138 1.00 92.19 119 VAL A O 1
ATOM 937 N N . VAL A 1 120 ? -12.611 -8.755 20.452 1.00 91.31 120 VAL A N 1
ATOM 938 C CA . VAL A 1 120 ? -11.815 -7.529 20.609 1.00 91.31 120 VAL A CA 1
ATOM 939 C C . VAL A 1 120 ? -12.192 -6.535 19.516 1.00 91.31 120 VAL A C 1
ATOM 941 O O . VAL A 1 120 ? -12.006 -6.809 18.329 1.00 91.31 120 VAL A O 1
ATOM 944 N N . TYR A 1 121 ? -12.687 -5.361 19.907 1.00 89.94 121 TYR A N 1
ATOM 945 C CA . TYR A 1 121 ? -12.811 -4.221 19.007 1.00 89.94 121 TYR A CA 1
ATOM 946 C C . TYR A 1 121 ? -11.536 -3.379 19.056 1.00 89.94 121 TYR A C 1
ATOM 948 O O . TYR A 1 121 ? -11.172 -2.839 20.098 1.00 89.94 121 TYR A O 1
ATOM 956 N N . PHE A 1 122 ? -10.868 -3.254 17.911 1.00 88.75 122 PHE A N 1
ATOM 957 C CA . PHE A 1 122 ? -9.701 -2.397 17.746 1.00 88.75 122 PHE A CA 1
ATOM 958 C C . PHE A 1 122 ? -10.065 -1.204 16.841 1.00 88.75 122 PHE A C 1
ATOM 960 O O . PHE A 1 122 ? -10.181 -1.379 15.625 1.00 88.75 122 PHE A O 1
ATOM 967 N N . PRO A 1 123 ? -10.268 0.008 17.398 1.00 82.44 123 PRO A N 1
ATOM 968 C CA . PRO A 1 123 ? -10.694 1.184 16.630 1.00 82.44 123 PRO A CA 1
ATOM 969 C C . PRO A 1 123 ? -9.604 1.737 15.698 1.00 82.44 123 PRO A C 1
ATOM 971 O O . PRO A 1 123 ? -9.907 2.504 14.779 1.00 82.44 123 PRO A O 1
ATOM 974 N N . GLY A 1 124 ? -8.341 1.359 15.923 1.00 79.75 124 GLY A N 1
ATOM 975 C CA . GLY A 1 124 ? -7.188 1.876 15.194 1.00 79.75 124 GLY A CA 1
ATOM 976 C C . GLY A 1 124 ? -6.957 3.373 15.415 1.00 79.75 124 GLY A C 1
ATOM 977 O O . GLY A 1 124 ? -7.752 4.081 16.028 1.00 79.75 124 GLY A O 1
ATOM 978 N N . CYS A 1 125 ? -5.859 3.893 14.874 1.00 74.50 125 CYS A N 1
ATOM 979 C CA . CYS A 1 125 ? -5.468 5.280 15.120 1.00 74.50 125 CYS A CA 1
ATOM 980 C C . CYS A 1 125 ? -6.474 6.303 14.559 1.00 74.50 125 CYS A C 1
ATOM 982 O O . CYS A 1 125 ? -6.778 7.302 15.206 1.00 74.50 125 CYS A O 1
ATOM 984 N N . ALA A 1 126 ? -7.067 6.029 13.395 1.00 77.44 126 ALA A N 1
ATOM 985 C CA . ALA A 1 126 ? -8.085 6.901 12.821 1.00 77.44 126 ALA A CA 1
ATOM 986 C C . ALA A 1 126 ? -9.353 6.958 13.688 1.00 77.44 126 ALA A C 1
ATOM 988 O O . ALA A 1 126 ? -9.888 8.044 13.892 1.00 77.44 126 ALA A O 1
ATOM 989 N N . GLY A 1 127 ? -9.823 5.823 14.218 1.00 78.19 127 GLY A N 1
ATOM 990 C CA . GLY A 1 127 ? -11.005 5.773 15.082 1.00 78.19 127 GLY A CA 1
ATOM 991 C C . GLY A 1 127 ? -10.747 6.324 16.485 1.00 78.19 127 GLY A C 1
ATOM 992 O O . GLY A 1 127 ? -11.625 6.963 17.054 1.00 78.19 127 GLY A O 1
ATOM 993 N N . THR A 1 128 ? -9.543 6.128 17.026 1.00 77.50 128 THR A N 1
ATOM 994 C CA . THR A 1 128 ? -9.153 6.639 18.349 1.00 77.50 128 THR A CA 1
ATOM 995 C C . THR A 1 128 ? -8.998 8.155 18.359 1.00 77.50 128 THR A C 1
ATOM 997 O O . THR A 1 128 ? -9.429 8.807 19.306 1.00 77.50 128 THR A O 1
ATOM 1000 N N . TYR A 1 129 ? -8.409 8.724 17.307 1.00 75.31 129 TYR A N 1
ATOM 1001 C CA . TYR A 1 129 ? -7.943 10.103 17.356 1.00 75.31 129 TYR A CA 1
ATOM 1002 C C . TYR A 1 129 ? -8.647 11.068 16.401 1.00 75.31 129 TYR A C 1
ATOM 1004 O O . TYR A 1 129 ? -8.863 12.225 16.752 1.00 75.31 129 TYR A O 1
ATOM 1012 N N . ILE A 1 130 ? -9.000 10.612 15.196 1.00 76.25 130 ILE A N 1
ATOM 1013 C CA . ILE A 1 130 ? -9.489 11.485 14.117 1.00 76.25 130 ILE A CA 1
ATOM 1014 C C . ILE A 1 130 ? -11.018 11.463 14.079 1.00 76.25 130 ILE A C 1
ATOM 1016 O O . ILE A 1 130 ? -11.676 12.484 14.240 1.00 76.25 130 ILE A O 1
ATOM 1020 N N . ASN A 1 131 ? -11.594 10.275 13.911 1.00 81.00 131 ASN A N 1
ATOM 1021 C CA . ASN A 1 131 ? -13.023 10.050 13.730 1.00 81.00 131 ASN A CA 1
ATOM 1022 C C . ASN A 1 131 ? -13.609 9.306 14.937 1.00 81.00 131 ASN A C 1
ATOM 1024 O O . ASN A 1 131 ? -14.164 8.215 14.801 1.00 81.00 131 ASN A O 1
ATOM 1028 N N . LYS A 1 132 ? -13.504 9.925 16.120 1.00 84.25 132 LYS A N 1
ATOM 1029 C CA . LYS A 1 132 ? -13.934 9.371 17.422 1.00 84.25 132 LYS A CA 1
ATOM 1030 C C . LYS A 1 132 ? -15.370 8.833 17.401 1.00 84.25 132 LYS A C 1
ATOM 1032 O O . LYS A 1 132 ? -15.646 7.760 17.932 1.00 84.25 132 LYS A O 1
ATOM 1037 N N . VAL A 1 133 ? -16.260 9.533 16.694 1.00 88.38 133 VAL A N 1
ATOM 1038 C CA . VAL A 1 133 ? -17.672 9.155 16.521 1.00 88.38 133 VAL A CA 1
ATOM 1039 C C . VAL A 1 133 ? -17.826 7.770 15.886 1.00 88.38 133 VAL A C 1
ATOM 1041 O O . VAL A 1 133 ? -18.727 7.028 16.264 1.00 88.38 133 VAL A O 1
ATOM 1044 N N . MET A 1 134 ? -16.947 7.379 14.956 1.00 88.62 134 MET A N 1
ATOM 1045 C CA . MET A 1 134 ? -17.009 6.048 14.340 1.00 88.62 134 MET A CA 1
ATOM 1046 C C . MET A 1 134 ? -16.712 4.944 15.357 1.00 88.62 134 MET A C 1
ATOM 1048 O O . MET A 1 134 ? -17.397 3.919 15.371 1.00 88.62 134 MET A O 1
ATOM 1052 N N . ALA A 1 135 ? -15.717 5.159 16.219 1.00 87.94 135 ALA A N 1
ATOM 1053 C CA . ALA A 1 135 ? -15.354 4.198 17.250 1.00 87.94 135 ALA A CA 1
ATOM 1054 C C . ALA A 1 135 ? -16.439 4.098 18.333 1.00 87.94 135 ALA A C 1
ATOM 1056 O O . ALA A 1 135 ? -16.887 3.000 18.659 1.00 87.94 135 ALA A O 1
ATOM 1057 N N . GLN A 1 136 ? -16.966 5.238 18.788 1.00 90.00 136 GLN A N 1
ATOM 1058 C CA . GLN A 1 136 ? -18.086 5.295 19.731 1.00 90.00 136 GLN A CA 1
ATOM 1059 C C . GLN A 1 136 ? -19.353 4.626 19.175 1.00 90.00 136 GLN A C 1
ATOM 1061 O O . GLN A 1 136 ? -19.999 3.845 19.873 1.00 90.00 136 GLN A O 1
ATOM 1066 N N . ALA A 1 137 ? -19.697 4.881 17.908 1.00 93.25 137 ALA A N 1
ATOM 1067 C CA . ALA A 1 137 ? -20.844 4.253 17.257 1.00 93.25 137 ALA A CA 1
ATOM 1068 C C . ALA A 1 137 ? -20.667 2.734 17.121 1.00 93.25 137 ALA A C 1
ATOM 1070 O O . ALA A 1 137 ? -21.619 1.988 17.339 1.00 93.25 137 ALA A O 1
ATOM 1071 N N . SER A 1 138 ? -19.453 2.269 16.810 1.00 92.75 138 SER A N 1
ATOM 1072 C CA . SER A 1 138 ? -19.143 0.835 16.739 1.00 92.75 138 SER A CA 1
ATOM 1073 C C . SER A 1 138 ? -19.350 0.155 18.094 1.00 92.75 138 SER A C 1
ATOM 1075 O O . SER A 1 138 ? -20.008 -0.879 18.169 1.00 92.75 138 SER A O 1
ATOM 1077 N N . VAL A 1 139 ? -18.876 0.775 19.176 1.00 92.00 139 VAL A N 1
ATOM 1078 C CA . VAL A 1 139 ? -19.074 0.288 20.550 1.00 92.00 139 VAL A CA 1
ATOM 1079 C C . VAL A 1 139 ? -20.554 0.275 20.938 1.00 92.00 139 VAL A C 1
ATOM 1081 O O . VAL A 1 139 ? -21.043 -0.730 21.448 1.00 92.00 139 VAL A O 1
ATOM 1084 N N . ALA A 1 140 ? -21.304 1.334 20.622 1.00 93.94 140 ALA A N 1
ATOM 1085 C CA . ALA A 1 140 ? -22.744 1.384 20.880 1.00 93.94 140 ALA A CA 1
ATOM 1086 C C . ALA A 1 140 ? -23.522 0.280 20.134 1.00 93.94 140 ALA A C 1
ATOM 1088 O O . ALA A 1 140 ? -24.497 -0.259 20.663 1.00 93.94 140 ALA A O 1
ATOM 1089 N N . LEU A 1 141 ? -23.096 -0.073 18.915 1.00 95.62 141 LEU A N 1
ATOM 1090 C CA . LEU A 1 141 ? -23.676 -1.183 18.156 1.00 95.62 141 LEU A CA 1
ATOM 1091 C C . LEU A 1 141 ? -23.367 -2.539 18.795 1.00 95.62 141 LEU A C 1
ATOM 1093 O O . LEU A 1 141 ? -24.278 -3.357 18.905 1.00 95.62 141 LEU A O 1
ATOM 1097 N N . LEU A 1 142 ? -22.125 -2.770 19.234 1.00 94.00 142 LEU A N 1
ATOM 1098 C CA . LEU A 1 142 ? -21.731 -4.011 19.909 1.00 94.00 142 LEU A CA 1
ATOM 1099 C C . LEU A 1 142 ? -22.521 -4.221 21.206 1.00 94.00 142 LEU A C 1
ATOM 1101 O O . LEU A 1 142 ? -23.047 -5.311 21.431 1.00 94.00 142 LEU A O 1
ATOM 1105 N N . GLU A 1 143 ? -22.678 -3.163 22.005 1.00 93.06 143 GLU A N 1
ATOM 1106 C CA . GLU A 1 143 ? -23.460 -3.198 23.244 1.00 93.06 143 GLU A CA 1
ATOM 1107 C C . GLU A 1 143 ? -24.938 -3.496 22.959 1.00 93.06 143 GLU A C 1
ATOM 1109 O O . GLU A 1 143 ? -25.525 -4.404 23.543 1.00 93.06 143 GLU A O 1
ATOM 1114 N N . LYS A 1 144 ? -25.543 -2.798 21.988 1.00 96.75 144 LYS A N 1
ATOM 1115 C CA . LYS A 1 144 ? -26.949 -3.016 21.617 1.00 96.75 144 LYS A CA 1
ATOM 1116 C C . LYS A 1 144 ? -27.203 -4.392 20.993 1.00 96.75 144 LYS A C 1
ATOM 1118 O O . LYS A 1 144 ? -28.317 -4.903 21.086 1.00 96.75 144 LYS A O 1
ATOM 1123 N N . ALA A 1 145 ? -26.194 -4.978 20.356 1.00 97.06 145 ALA A N 1
ATOM 1124 C CA . ALA A 1 145 ? -26.246 -6.328 19.810 1.00 97.06 145 ALA A CA 1
ATOM 1125 C C . ALA A 1 145 ? -26.016 -7.422 20.871 1.00 97.06 145 ALA A C 1
ATOM 1127 O O . ALA A 1 145 ? -26.173 -8.599 20.553 1.00 97.06 145 ALA A O 1
ATOM 1128 N N . GLY A 1 146 ? -25.662 -7.060 22.112 1.00 94.81 146 GLY A N 1
ATOM 1129 C CA . GLY A 1 146 ? -25.369 -8.018 23.179 1.00 94.81 146 GLY A CA 1
ATOM 1130 C C . GLY A 1 146 ? -24.102 -8.836 22.922 1.00 94.81 146 GLY A C 1
ATOM 1131 O O . GLY A 1 146 ? -24.012 -9.980 23.366 1.00 94.81 146 GLY A O 1
ATOM 1132 N N . VAL A 1 147 ? -23.148 -8.285 22.164 1.00 95.38 147 VAL A N 1
ATOM 1133 C CA . VAL A 1 147 ? -21.858 -8.939 21.926 1.00 95.38 147 VAL A CA 1
ATOM 1134 C C . VAL A 1 147 ? -21.031 -8.874 23.208 1.00 95.38 147 VAL A C 1
ATOM 1136 O O . VAL A 1 147 ? -20.935 -7.828 23.843 1.00 95.38 147 VAL A O 1
ATOM 1139 N N . ASP A 1 148 ? -20.398 -9.982 23.573 1.00 93.94 148 ASP A N 1
ATOM 1140 C CA . ASP A 1 148 ? -19.405 -10.025 24.644 1.00 93.94 148 ASP A CA 1
ATOM 1141 C C . ASP A 1 148 ? -18.062 -9.489 24.119 1.00 93.94 148 ASP A C 1
ATOM 1143 O O . ASP A 1 148 ? -17.265 -10.221 23.527 1.00 93.94 148 ASP A O 1
ATOM 1147 N N . TYR A 1 149 ? -17.855 -8.176 24.253 1.00 92.44 149 TYR A N 1
ATOM 1148 C CA . TYR A 1 149 ? -16.698 -7.485 23.688 1.00 92.44 149 TYR A CA 1
ATOM 1149 C C . TYR A 1 149 ? -15.847 -6.756 24.729 1.00 92.44 149 TYR A C 1
ATOM 1151 O O . TYR A 1 149 ? -16.341 -6.262 25.748 1.00 92.44 149 TYR A O 1
ATOM 1159 N N . THR A 1 150 ? -14.575 -6.609 24.371 1.00 92.06 150 THR A N 1
ATOM 1160 C CA . THR A 1 150 ? -13.611 -5.679 24.955 1.00 92.06 150 THR A CA 1
ATOM 1161 C C . THR A 1 150 ? -13.114 -4.702 23.890 1.00 92.06 150 THR A C 1
ATOM 1163 O O . THR A 1 150 ? -13.183 -4.995 22.691 1.00 92.06 150 THR A O 1
ATOM 1166 N N . VAL A 1 151 ? -12.630 -3.530 24.299 1.00 88.06 151 VAL A N 1
ATOM 1167 C CA . VAL A 1 151 ? -12.044 -2.547 23.379 1.00 88.06 151 VAL A CA 1
ATOM 1168 C C . VAL A 1 151 ? -10.563 -2.418 23.679 1.00 88.06 151 VAL A C 1
ATOM 1170 O O . VAL A 1 151 ? -10.183 -1.969 24.756 1.00 88.06 151 VAL A O 1
ATOM 1173 N N . LEU A 1 152 ? -9.723 -2.764 22.705 1.00 83.69 152 LEU A N 1
ATOM 1174 C CA . LEU A 1 152 ? -8.291 -2.518 22.808 1.00 83.69 152 LEU A CA 1
ATOM 1175 C C . LEU A 1 152 ? -8.043 -1.038 22.518 1.00 83.69 152 LEU A C 1
ATOM 1177 O O . LEU A 1 152 ? -8.246 -0.586 21.386 1.00 83.69 152 LEU A O 1
ATOM 1181 N N . SER A 1 153 ? -7.638 -0.274 23.534 1.00 65.44 153 SER A N 1
ATOM 1182 C CA . SER A 1 153 ? -7.347 1.145 23.339 1.00 65.44 153 SER A CA 1
ATOM 1183 C C . SER A 1 153 ? -6.215 1.301 22.312 1.00 65.44 153 SER A C 1
ATOM 1185 O O . SER A 1 153 ? -5.169 0.654 22.388 1.00 65.44 153 SER A O 1
ATOM 1187 N N . GLY A 1 154 ? -6.428 2.152 21.306 1.00 57.69 154 GLY A N 1
ATOM 1188 C CA . GLY A 1 154 ? -5.464 2.370 20.221 1.00 57.69 154 GLY A CA 1
ATOM 1189 C C . GLY A 1 154 ? -4.169 3.071 20.651 1.00 57.69 154 GLY A C 1
ATOM 1190 O O . GLY A 1 154 ? -3.313 3.297 19.801 1.00 57.69 154 GLY A O 1
ATOM 1191 N N . LEU A 1 155 ? -4.031 3.412 21.939 1.00 57.75 155 LEU A N 1
ATOM 1192 C CA . LEU A 1 155 ? -2.857 4.065 22.525 1.00 57.75 155 LEU A CA 1
ATOM 1193 C C . LEU A 1 155 ? -1.643 3.131 22.571 1.00 57.75 155 LEU A C 1
ATOM 1195 O O . LEU A 1 155 ? -0.524 3.560 22.313 1.00 57.75 155 LEU A O 1
ATOM 1199 N N . GLU A 1 156 ? -1.869 1.848 22.854 1.00 51.28 156 GLU A N 1
ATOM 1200 C CA . GLU A 1 156 ? -0.799 0.858 23.044 1.00 51.28 156 GLU A CA 1
ATOM 1201 C C . GLU A 1 156 ? -0.373 0.178 21.733 1.00 51.28 156 GLU A C 1
ATOM 1203 O O . GLU A 1 156 ? 0.649 -0.500 21.669 1.00 51.28 156 GLU A O 1
ATOM 1208 N N . SER A 1 157 ? -1.162 0.344 20.669 1.00 50.62 157 SER A N 1
ATOM 1209 C CA . SER A 1 157 ? -1.080 -0.479 19.456 1.00 50.62 157 SER A CA 1
ATOM 1210 C C . SER A 1 157 ? -1.313 0.321 18.174 1.00 50.62 157 SER A C 1
ATOM 1212 O O . SER A 1 157 ? -1.889 -0.168 17.200 1.00 50.62 157 SER A O 1
ATOM 1214 N N . VAL A 1 158 ? -0.831 1.566 18.123 1.00 49.91 158 VAL A N 1
ATOM 1215 C CA . VAL A 1 158 ? -0.702 2.266 16.841 1.00 49.91 158 VAL A CA 1
ATOM 1216 C C . VAL A 1 158 ? 0.159 1.376 15.934 1.00 49.91 158 VAL A C 1
ATOM 1218 O O . VAL A 1 158 ? 1.249 0.968 16.328 1.00 49.91 158 VAL A O 1
ATOM 1221 N N . SER A 1 159 ? -0.323 1.061 14.727 1.00 43.06 159 SER A N 1
ATOM 1222 C CA . SER A 1 159 ? 0.285 0.119 13.761 1.00 43.06 159 SER A CA 1
ATOM 1223 C C . SER A 1 159 ? 1.706 0.492 13.273 1.00 43.06 159 SER A C 1
ATOM 1225 O O . SER A 1 159 ? 2.198 -0.074 12.300 1.00 43.06 159 SER A O 1
ATOM 1227 N N . TYR A 1 160 ? 2.373 1.427 13.951 1.00 43.00 160 TYR A N 1
ATOM 1228 C CA . TYR A 1 160 ? 3.786 1.793 13.858 1.00 43.00 160 TYR A CA 1
ATOM 1229 C C . TYR A 1 160 ? 4.694 0.870 14.678 1.00 43.00 160 TYR A C 1
ATOM 1231 O O . TYR A 1 160 ? 5.755 1.283 15.145 1.00 43.00 160 TYR A O 1
ATOM 1239 N N . THR A 1 161 ? 4.337 -0.405 14.826 1.00 34.59 161 THR A N 1
ATOM 1240 C CA . THR A 1 161 ? 5.119 -1.416 15.561 1.00 34.59 161 THR A CA 1
ATOM 1241 C C . THR A 1 161 ? 6.482 -1.737 14.915 1.00 34.59 161 THR A C 1
ATOM 1243 O O . THR A 1 161 ? 7.079 -2.773 15.192 1.00 34.59 161 THR A O 1
ATOM 1246 N N . HIS A 1 162 ? 7.007 -0.870 14.047 1.00 34.88 162 HIS A N 1
ATOM 1247 C CA . HIS A 1 162 ? 8.368 -0.944 13.520 1.00 34.88 162 HIS A CA 1
ATOM 1248 C C . HIS A 1 162 ? 9.252 0.256 13.868 1.00 34.88 162 HIS A C 1
ATOM 1250 O O . HIS A 1 162 ? 10.421 0.215 13.497 1.00 34.88 162 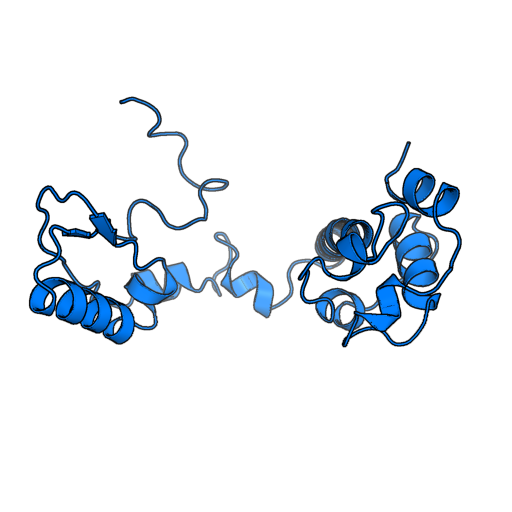HIS A O 1
ATOM 1256 N N . LEU A 1 163 ? 8.772 1.291 14.578 1.00 35.88 163 LEU A N 1
ATOM 1257 C CA . LEU A 1 163 ? 9.630 2.454 14.856 1.00 35.88 163 LEU A CA 1
ATOM 1258 C C . LEU A 1 163 ? 9.714 2.962 16.300 1.00 35.88 163 LEU A C 1
ATOM 1260 O O . LEU A 1 163 ? 10.603 3.773 16.531 1.00 35.88 163 LEU A O 1
ATOM 1264 N N . THR A 1 164 ? 8.926 2.501 17.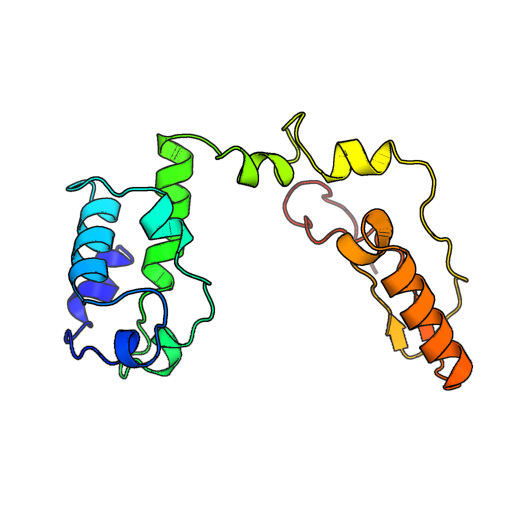285 1.00 32.53 164 THR A N 1
ATOM 1265 C CA . THR A 1 164 ? 9.034 3.127 18.629 1.00 32.53 164 THR A CA 1
ATOM 1266 C C . THR A 1 164 ? 8.986 2.272 19.896 1.00 32.53 164 THR A C 1
ATOM 1268 O O . THR A 1 164 ? 9.199 2.869 20.944 1.00 32.53 164 THR A O 1
ATOM 1271 N N . LEU A 1 165 ? 8.829 0.938 19.910 1.00 29.95 165 LEU A N 1
ATOM 1272 C CA . LEU A 1 165 ? 8.908 0.197 21.192 1.00 29.95 165 LEU A CA 1
ATOM 1273 C C . LEU A 1 165 ? 9.548 -1.203 21.079 1.00 29.95 165 LEU A C 1
ATOM 1275 O O . LEU A 1 165 ? 8.924 -2.124 20.555 1.00 29.95 165 LEU A O 1
ATOM 1279 N N . PRO A 1 166 ? 10.768 -1.413 21.618 1.00 28.81 166 PRO A N 1
ATOM 1280 C CA . PRO A 1 166 ? 11.329 -2.732 21.884 1.00 28.81 166 PRO A CA 1
ATOM 1281 C C . PRO A 1 166 ? 10.807 -3.245 23.231 1.00 28.81 166 PRO A C 1
ATOM 1283 O O . PRO A 1 166 ? 11.561 -3.367 24.195 1.00 28.81 166 PRO A O 1
ATOM 1286 N N . THR A 1 167 ? 9.502 -3.464 23.369 1.00 32.12 167 THR A N 1
ATOM 1287 C CA . THR A 1 167 ? 8.947 -4.115 24.567 1.00 32.12 167 THR A CA 1
ATOM 1288 C C . THR A 1 167 ? 7.518 -4.574 24.303 1.00 32.12 167 THR A C 1
ATOM 1290 O O . THR A 1 167 ? 6.776 -3.887 23.616 1.00 32.12 167 THR A O 1
ATOM 1293 N N . ILE A 1 168 ? 7.139 -5.708 24.900 1.00 30.05 168 ILE A N 1
ATOM 1294 C CA . ILE A 1 168 ? 5.833 -6.391 24.799 1.00 30.05 168 ILE A CA 1
ATOM 1295 C C . ILE A 1 168 ? 5.786 -7.481 23.704 1.00 30.05 168 ILE A C 1
ATOM 1297 O O . ILE A 1 168 ? 4.897 -7.555 22.868 1.00 30.05 168 ILE A O 1
ATOM 1301 N N . TYR A 1 169 ? 6.745 -8.408 23.776 1.00 27.19 169 TYR A N 1
ATOM 1302 C CA . TYR A 1 169 ? 6.447 -9.837 23.630 1.00 27.19 169 TYR A CA 1
ATOM 1303 C C . TYR A 1 169 ? 6.974 -10.542 24.877 1.00 27.19 169 TYR A C 1
ATOM 1305 O O . TYR A 1 169 ? 8.103 -11.022 24.921 1.00 27.19 169 TYR A O 1
ATOM 1313 N N . SER A 1 170 ? 6.155 -10.532 25.918 1.00 24.81 170 SER A N 1
ATOM 1314 C CA . SER A 1 170 ? 6.276 -11.436 27.057 1.00 24.81 170 SER A CA 1
ATOM 1315 C C . SER A 1 170 ? 4.924 -11.484 27.750 1.00 24.81 170 SER A C 1
ATOM 1317 O O . SER A 1 170 ? 4.701 -10.793 28.742 1.00 24.81 170 SER A O 1
ATOM 1319 N N . VAL A 1 171 ? 4.035 -12.280 27.163 1.00 32.09 171 VAL A N 1
ATOM 1320 C CA . VAL A 1 171 ? 3.107 -13.149 27.887 1.00 32.09 171 VAL A CA 1
ATOM 1321 C C . VAL A 1 171 ? 3.168 -14.504 27.196 1.00 32.09 171 VAL A C 1
ATOM 1323 O O . VAL A 1 171 ? 3.138 -14.501 25.943 1.00 32.09 171 VAL A O 1
#

pLDDT: mean 83.43, std 17.88, range [24.81, 97.75]

Radius of gyration: 21.42 Å; chains: 1; bounding box: 46×34×53 Å

Sequence (171 aa):
MNIVEEHREKCTRCGQCLEVCSRYEDLGVLDRLYGYLDGSSNIDSESLLRCLTCGLCISACPENLGIKPLISPSRQKWINENGLSERQTMVDPESENNLFKKISEMDEIPEYIDRPGSVVYFPGCAGTYINKVMAQASVALLEKAGVDYTVLSGLESVSYTHLTLPTIYSV

Organism: Methanosarcina mazei (NCBI:txid2209)